Protein AF-A0A9E6Z5A4-F1 (afdb_monomer_lite)

Secondary structure (DSSP, 8-state):
-HHHHHHHHHHHHHHHHHHSPPPTTHHHH---PPPEEEE-TTS-EEEEESS-------TTTS-HHHHHHHHHHH-TTTTTSSS--HHHHHHHHHHHHHHTS-------HHHHHHHHH-

Radius of gyration: 21.37 Å; chains: 1; bounding box: 70×30×45 Å

Foldseek 3Di:
DVVVVVVVVVVVVVVVCVVPDDDCVCVVPVPPWDKDFDADPVRDTPDIHDPDDDDDDDPVPDDPVVVCVCCVPANVCQVVDPQADPPLVVVQVVVCVVVVHRDGDRGHPSRVVVVVVD

Sequence (118 aa):
MTACVWGILLFLYLGWHALHLPDIKNLETSVRRPSVVFLTQDRREIGVYGDVYGETITLKQVPKSLKEALMATEDRDFYDHWGIDLKALFRAMVRNVMAGRYVQGGSTLTQQLAKTFS

Structure (mmCIF, N/CA/C/O backbone):
data_AF-A0A9E6Z5A4-F1
#
_entry.id   AF-A0A9E6Z5A4-F1
#
loop_
_atom_site.group_PDB
_atom_site.id
_atom_site.type_symbol
_atom_site.label_atom_id
_atom_site.label_alt_id
_atom_site.label_comp_id
_atom_site.label_asym_id
_atom_site.label_entity_id
_atom_site.label_seq_id
_atom_site.pdbx_PDB_ins_code
_atom_site.Cartn_x
_atom_site.Cartn_y
_atom_site.Cartn_z
_atom_site.occupancy
_atom_site.B_iso_or_equiv
_atom_site.auth_seq_id
_atom_site.auth_comp_id
_atom_site.auth_asym_id
_atom_site.auth_atom_id
_atom_site.pdbx_PDB_model_num
ATOM 1 N N . MET A 1 1 ? 31.100 11.046 -19.335 1.00 68.31 1 MET A N 1
ATOM 2 C CA . MET A 1 1 ? 30.847 12.348 -18.672 1.00 68.31 1 MET A CA 1
ATOM 3 C C . MET A 1 1 ? 29.354 12.629 -18.511 1.00 68.31 1 MET A C 1
ATOM 5 O O . MET A 1 1 ? 28.923 12.878 -17.398 1.00 68.31 1 MET A O 1
ATOM 9 N N . THR A 1 2 ? 28.541 12.504 -19.565 1.00 84.25 2 THR A N 1
ATOM 10 C CA . THR A 1 2 ? 27.085 12.764 -19.529 1.00 84.25 2 THR A CA 1
ATOM 11 C C . THR A 1 2 ? 26.288 11.829 -18.608 1.00 84.25 2 THR A C 1
ATOM 13 O O . THR A 1 2 ? 25.441 12.303 -17.862 1.00 84.25 2 THR A O 1
ATOM 16 N N . ALA A 1 3 ? 26.583 10.524 -18.583 1.00 87.00 3 ALA A N 1
ATOM 17 C CA . ALA A 1 3 ? 25.899 9.570 -17.696 1.00 87.00 3 ALA A CA 1
ATOM 18 C C . ALA A 1 3 ? 26.102 9.879 -16.199 1.00 87.00 3 ALA A C 1
ATOM 20 O O . ALA A 1 3 ? 25.175 9.747 -15.407 1.00 87.00 3 ALA A O 1
ATOM 21 N N . CYS A 1 4 ? 27.295 10.348 -15.817 1.00 90.81 4 CYS A N 1
ATOM 22 C CA . CYS A 1 4 ? 27.583 10.755 -14.441 1.00 90.81 4 CYS A CA 1
ATOM 23 C C . CYS A 1 4 ? 26.786 12.005 -14.051 1.00 90.81 4 CYS A C 1
ATOM 25 O O . CYS A 1 4 ? 26.260 12.065 -12.946 1.00 90.81 4 CYS A O 1
ATOM 27 N N . VAL A 1 5 ? 26.646 12.969 -14.971 1.00 93.75 5 VAL A N 1
ATOM 28 C CA . VAL A 1 5 ? 25.824 14.170 -14.753 1.00 93.75 5 VAL A CA 1
ATOM 29 C C . VAL A 1 5 ? 24.359 13.783 -14.536 1.00 93.75 5 VAL A C 1
ATOM 31 O O . VAL A 1 5 ? 23.763 14.211 -13.554 1.00 93.75 5 VAL A O 1
ATOM 34 N N . TRP A 1 6 ? 23.794 12.913 -15.380 1.00 94.38 6 TRP A N 1
ATOM 35 C CA . TRP A 1 6 ? 22.418 12.428 -15.209 1.00 94.38 6 TRP A CA 1
ATOM 36 C C . TRP A 1 6 ? 22.214 11.632 -13.917 1.00 94.38 6 TRP A C 1
ATOM 38 O O . TRP A 1 6 ? 21.193 11.804 -13.258 1.00 94.38 6 TRP A O 1
ATOM 48 N N . GLY A 1 7 ? 23.188 10.808 -13.522 1.00 94.06 7 GLY A N 1
ATOM 49 C CA . GLY A 1 7 ? 23.141 10.080 -12.253 1.00 94.06 7 GLY A CA 1
ATOM 50 C C . GLY A 1 7 ? 23.119 11.013 -11.041 1.00 94.06 7 GLY A C 1
ATOM 51 O O . GLY A 1 7 ? 22.313 10.815 -10.134 1.00 94.06 7 GLY A O 1
ATOM 52 N N . ILE A 1 8 ? 23.946 12.064 -11.050 1.00 94.69 8 ILE A N 1
ATOM 53 C CA . ILE A 1 8 ? 23.966 13.081 -9.988 1.00 94.69 8 ILE A CA 1
ATOM 54 C C . ILE A 1 8 ? 22.637 13.841 -9.948 1.00 94.69 8 ILE A C 1
ATOM 56 O O . ILE A 1 8 ? 22.065 14.005 -8.874 1.00 94.69 8 ILE A O 1
ATOM 60 N N . LEU A 1 9 ? 22.113 14.263 -11.102 1.00 95.00 9 LEU A N 1
ATOM 61 C CA . LEU A 1 9 ? 20.826 14.960 -11.173 1.00 95.00 9 LEU A CA 1
ATOM 62 C C . LEU A 1 9 ? 19.676 14.091 -10.652 1.00 95.00 9 LEU A C 1
ATOM 64 O O . LEU A 1 9 ? 18.860 14.573 -9.870 1.00 95.00 9 LEU A O 1
ATOM 68 N N . LEU A 1 10 ? 19.635 12.810 -11.028 1.00 94.06 10 LEU A N 1
ATOM 69 C CA . LEU A 1 10 ? 18.632 11.870 -10.530 1.00 94.06 10 LEU A CA 1
ATOM 70 C C . LEU A 1 10 ? 18.756 11.671 -9.017 1.00 94.06 10 LEU A C 1
ATOM 72 O O . LEU A 1 10 ? 17.749 11.693 -8.318 1.00 94.06 10 LEU A O 1
ATOM 76 N N . PHE A 1 11 ? 19.975 11.512 -8.500 1.00 94.12 11 PHE A N 1
ATOM 77 C CA . PHE A 1 11 ? 20.208 11.356 -7.067 1.00 94.12 11 PHE A CA 1
ATOM 78 C C . PHE A 1 11 ? 19.765 12.592 -6.276 1.00 94.12 11 PHE A C 1
ATOM 80 O O . PHE A 1 11 ? 19.084 12.454 -5.264 1.00 94.12 11 PHE A O 1
ATOM 87 N N . LEU A 1 12 ? 20.091 13.797 -6.755 1.00 93.69 12 LEU A N 1
ATOM 88 C CA . LEU A 1 12 ? 19.660 15.049 -6.130 1.00 93.69 12 LEU A CA 1
ATOM 89 C C . LEU A 1 12 ? 18.140 15.218 -6.183 1.00 93.69 12 LEU A C 1
ATOM 91 O O . LEU A 1 12 ? 17.540 15.616 -5.190 1.00 93.69 12 LEU A O 1
ATOM 95 N N . TYR A 1 13 ? 17.515 14.876 -7.310 1.00 92.38 13 TYR A N 1
ATOM 96 C CA . TYR A 1 13 ? 16.062 14.909 -7.464 1.00 92.38 13 TYR A CA 1
ATOM 97 C C . TYR A 1 13 ? 15.368 13.937 -6.500 1.00 92.38 13 TYR A C 1
ATOM 99 O O . TYR A 1 13 ? 14.460 14.325 -5.765 1.00 92.38 13 TYR A O 1
ATOM 107 N N . LEU A 1 14 ? 15.834 12.687 -6.441 1.00 91.75 14 LEU A N 1
ATOM 108 C CA . LEU A 1 14 ? 15.313 11.686 -5.509 1.00 91.75 14 LEU A CA 1
ATOM 109 C C . LEU A 1 14 ? 15.554 12.093 -4.052 1.00 91.75 14 LEU A C 1
ATOM 111 O O . LEU A 1 14 ? 14.654 11.951 -3.232 1.00 91.75 14 LEU A O 1
ATOM 115 N N . GLY A 1 15 ? 16.731 12.639 -3.737 1.00 90.62 15 GLY A N 1
ATOM 116 C CA . GLY A 1 15 ? 17.068 13.145 -2.408 1.00 90.62 15 GLY A CA 1
ATOM 117 C C . GLY A 1 15 ? 16.184 14.318 -1.986 1.00 90.62 15 GLY A C 1
ATOM 118 O O . GLY A 1 15 ? 15.696 14.342 -0.861 1.00 90.62 15 GLY A O 1
ATOM 119 N N . TRP A 1 16 ? 15.902 15.251 -2.898 1.00 91.19 16 TRP A N 1
ATOM 120 C CA . TRP A 1 16 ? 14.975 16.356 -2.654 1.00 91.19 16 TRP A CA 1
ATOM 121 C C . TRP A 1 16 ? 13.579 15.850 -2.280 1.00 91.19 16 TRP A C 1
ATOM 123 O O . TRP A 1 16 ? 13.023 16.277 -1.267 1.00 91.19 16 TRP A O 1
ATOM 133 N N . HIS A 1 17 ? 13.044 14.897 -3.048 1.00 86.56 17 HIS A N 1
ATOM 134 C CA . HIS A 1 17 ? 11.757 14.272 -2.746 1.00 86.56 17 HIS A CA 1
ATOM 135 C C . HIS A 1 17 ? 11.786 13.459 -1.449 1.00 86.56 17 HIS A C 1
ATOM 137 O O . HIS A 1 17 ? 10.822 13.511 -0.693 1.00 86.56 17 HIS A O 1
ATOM 143 N N . ALA A 1 18 ? 12.891 12.763 -1.166 1.00 84.69 18 ALA A N 1
ATOM 144 C CA . ALA A 1 18 ? 13.075 11.980 0.054 1.00 84.69 18 ALA A CA 1
ATOM 145 C C . ALA A 1 18 ? 13.126 12.841 1.330 1.00 84.69 18 ALA A C 1
ATOM 147 O O . ALA A 1 18 ? 12.788 12.366 2.411 1.00 84.69 18 ALA A O 1
ATOM 148 N N . LEU A 1 19 ? 13.538 14.105 1.219 1.00 85.69 19 LEU A N 1
ATOM 149 C CA . LEU A 1 19 ? 13.573 15.044 2.343 1.00 85.69 19 LEU A CA 1
ATOM 150 C C . LEU A 1 19 ? 12.247 15.793 2.550 1.00 85.69 19 LEU A C 1
ATOM 152 O O . LEU A 1 19 ? 12.003 16.285 3.646 1.00 85.69 19 LEU A O 1
ATOM 156 N N . HIS A 1 20 ? 11.389 15.859 1.528 1.00 83.81 20 HIS A N 1
ATOM 157 C CA . HIS A 1 20 ? 10.109 16.579 1.558 1.00 83.81 20 HIS A CA 1
ATOM 158 C C . HIS A 1 20 ? 8.897 15.632 1.574 1.00 83.81 20 HIS A C 1
ATOM 160 O O . HIS A 1 20 ? 7.852 15.965 1.012 1.00 83.81 20 HIS A O 1
ATOM 166 N N . LEU A 1 21 ? 9.013 14.445 2.188 1.00 80.31 21 LEU A N 1
ATOM 167 C CA . LEU A 1 21 ? 7.847 13.571 2.337 1.00 80.31 21 LEU A CA 1
ATOM 168 C C . LEU A 1 21 ? 6.789 14.234 3.237 1.00 80.3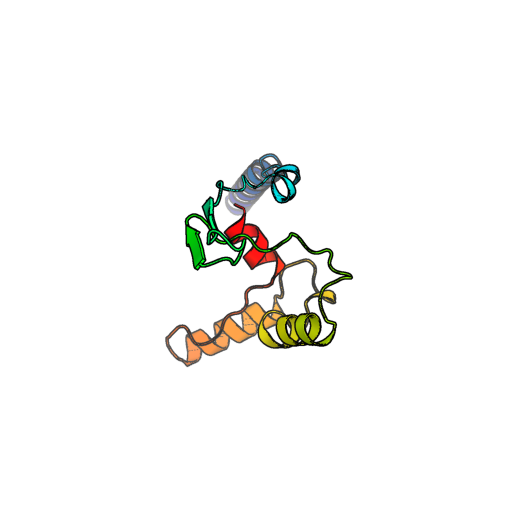1 21 LEU A C 1
ATOM 170 O O . LEU A 1 21 ? 7.142 14.811 4.269 1.00 80.31 21 LEU A O 1
ATOM 174 N N . PRO A 1 22 ? 5.497 14.129 2.878 1.00 75.81 22 PRO A N 1
ATOM 175 C CA . PRO A 1 22 ? 4.414 14.597 3.731 1.00 75.81 22 PRO A CA 1
ATOM 176 C C . PRO A 1 22 ? 4.426 13.865 5.081 1.00 75.81 22 PRO A C 1
ATOM 178 O O . PRO A 1 22 ? 4.712 12.669 5.155 1.00 75.81 22 PRO A O 1
ATOM 181 N N . ASP A 1 23 ? 4.121 14.594 6.159 1.00 77.12 23 ASP A N 1
ATOM 182 C CA . ASP A 1 23 ? 4.095 14.027 7.509 1.00 77.12 23 ASP A CA 1
ATOM 183 C C . ASP A 1 23 ? 2.945 13.014 7.643 1.00 77.12 23 ASP A C 1
ATOM 185 O O . ASP A 1 23 ? 1.773 13.325 7.409 1.00 77.12 23 ASP A O 1
ATOM 189 N N . ILE A 1 24 ? 3.286 11.796 8.063 1.00 73.06 24 ILE A N 1
A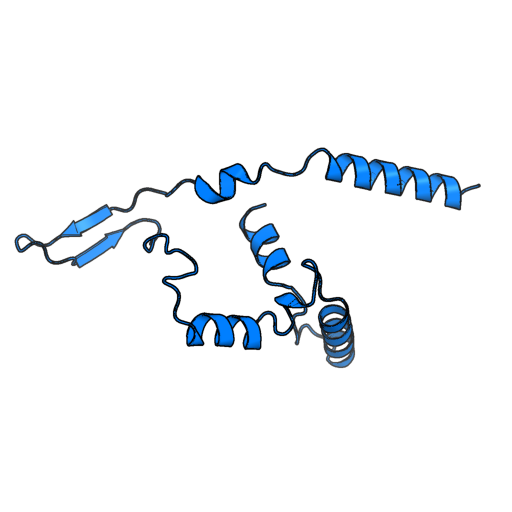TOM 190 C CA . ILE A 1 24 ? 2.349 10.687 8.267 1.00 73.06 24 ILE A CA 1
ATOM 191 C C . ILE A 1 24 ? 1.449 10.879 9.492 1.00 73.06 24 ILE A C 1
ATOM 193 O O . ILE A 1 24 ? 0.449 10.176 9.629 1.00 73.06 24 ILE A O 1
ATOM 197 N N . LYS A 1 25 ? 1.750 11.835 10.379 1.00 68.06 25 LYS A N 1
ATOM 198 C CA . LYS A 1 25 ? 0.884 12.154 11.530 1.00 68.06 25 LYS A CA 1
ATOM 199 C C . LYS A 1 25 ? -0.512 12.608 11.100 1.00 68.06 25 LYS A C 1
ATOM 201 O O . LYS A 1 25 ? -1.473 12.424 11.842 1.00 68.06 25 LYS A O 1
ATOM 206 N N . ASN A 1 26 ? -0.636 13.131 9.878 1.00 62.19 26 ASN A N 1
ATOM 207 C CA . ASN A 1 26 ? -1.918 13.547 9.320 1.00 62.19 26 ASN A CA 1
ATOM 208 C C . ASN A 1 26 ? -2.808 12.385 8.845 1.00 62.19 26 ASN A C 1
ATOM 210 O O . ASN A 1 26 ? -3.975 12.602 8.525 1.00 62.19 26 ASN A O 1
ATOM 214 N N . LEU A 1 27 ? -2.299 11.146 8.841 1.00 66.44 27 LEU A N 1
ATOM 215 C CA . LEU A 1 27 ? -3.104 9.955 8.544 1.00 66.44 27 LEU A CA 1
ATOM 216 C C . LEU A 1 27 ? -4.164 9.696 9.627 1.00 66.44 27 LEU A C 1
ATOM 218 O O . LEU A 1 27 ? -5.226 9.157 9.327 1.00 66.44 27 LEU A O 1
ATOM 222 N N . GLU A 1 28 ? -3.905 10.116 10.869 1.00 58.94 28 GLU A N 1
ATOM 223 C CA . GLU A 1 28 ? -4.866 10.025 11.977 1.00 58.94 28 GLU A CA 1
ATOM 224 C C . GLU A 1 28 ? -5.786 11.253 12.062 1.00 58.94 28 GLU A C 1
ATO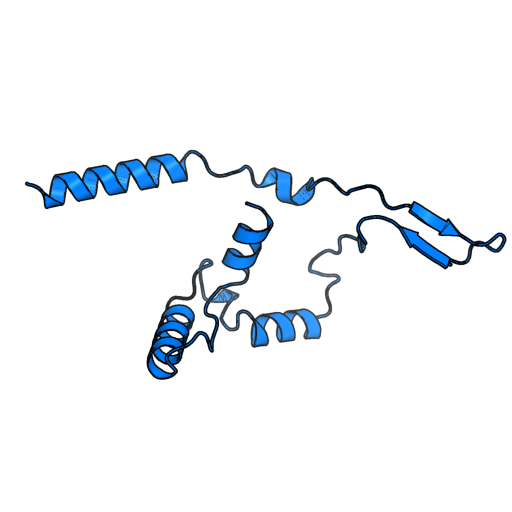M 226 O O . GLU A 1 28 ? -6.921 11.145 12.527 1.00 58.94 28 GLU A O 1
ATOM 231 N N . THR A 1 29 ? -5.315 12.419 11.601 1.00 54.50 29 THR A N 1
ATOM 232 C CA . THR A 1 29 ? -6.025 13.704 11.717 1.00 54.50 29 THR A CA 1
ATOM 233 C C . THR A 1 29 ? -6.716 14.162 10.436 1.00 54.50 29 THR A C 1
ATOM 235 O O . THR A 1 29 ? -7.268 15.264 10.449 1.00 54.50 29 THR A O 1
ATOM 238 N N . SER A 1 30 ? -6.725 13.352 9.361 1.00 52.22 30 SER A N 1
ATOM 239 C CA . SER A 1 30 ? -7.470 13.650 8.128 1.00 52.22 30 SER A CA 1
ATOM 240 C C . SER A 1 30 ? -8.867 14.145 8.494 1.00 52.22 30 SER A C 1
ATOM 242 O O . SER A 1 30 ? -9.675 13.439 9.103 1.00 52.22 30 SER A O 1
ATOM 244 N N . VAL A 1 31 ? -9.055 15.439 8.244 1.00 52.69 31 VAL A N 1
ATOM 245 C CA . VAL A 1 31 ? -10.049 16.301 8.870 1.00 52.69 31 VAL A CA 1
ATOM 246 C C . VAL A 1 31 ? -11.432 15.738 8.583 1.00 52.69 31 VAL A C 1
ATOM 248 O O . VAL A 1 31 ? -11.952 15.884 7.478 1.00 52.69 31 VAL A O 1
ATOM 251 N N . ARG A 1 32 ? -12.024 15.081 9.590 1.00 55.31 32 ARG A N 1
ATOM 252 C CA . ARG A 1 32 ? -13.411 14.608 9.554 1.00 55.31 32 ARG A CA 1
ATOM 253 C C . ARG A 1 32 ? -14.296 15.804 9.227 1.00 55.31 32 ARG A C 1
ATOM 255 O O . ARG A 1 32 ? -14.466 16.696 10.061 1.00 55.31 32 ARG A O 1
ATOM 262 N N . ARG A 1 33 ? -14.846 15.846 8.015 1.00 56.25 33 ARG A N 1
ATOM 263 C CA . ARG A 1 33 ? -15.860 16.846 7.686 1.00 56.25 33 ARG A CA 1
ATOM 264 C C . ARG A 1 33 ? -17.099 16.525 8.527 1.00 56.25 33 ARG A C 1
ATOM 266 O O . ARG A 1 33 ? -17.502 15.363 8.568 1.00 56.25 33 ARG A O 1
ATOM 273 N N . PRO A 1 34 ? -17.662 17.502 9.256 1.00 55.66 34 PRO A N 1
ATOM 274 C CA . PRO A 1 34 ? -18.773 17.242 10.159 1.00 55.66 34 PRO A CA 1
ATOM 275 C C . PRO A 1 34 ? -19.973 16.692 9.381 1.00 55.66 34 PRO A C 1
ATOM 277 O O . PRO A 1 34 ? -20.349 17.239 8.344 1.00 55.66 34 PRO A O 1
ATOM 280 N N . SER A 1 35 ? -20.566 15.614 9.891 1.00 67.62 35 SER A N 1
ATOM 281 C CA . SER A 1 35 ? -21.815 15.053 9.387 1.00 67.62 35 SER A CA 1
ATOM 282 C C . SER A 1 35 ? -22.974 15.450 10.302 1.00 67.62 35 SER A C 1
ATOM 284 O O . SER A 1 35 ? -22.833 15.561 11.521 1.00 67.62 35 SER A O 1
ATOM 286 N N . VAL A 1 36 ? -24.132 15.705 9.702 1.00 78.56 36 VAL A N 1
ATOM 287 C CA . VAL A 1 36 ? -25.383 16.001 10.397 1.00 78.56 36 VAL A CA 1
ATOM 288 C C . VAL A 1 36 ? -26.242 14.746 10.353 1.00 78.56 36 VAL A C 1
ATOM 290 O O . VAL A 1 36 ? -26.631 14.298 9.277 1.00 78.56 36 VAL A O 1
ATOM 293 N N . VAL A 1 37 ? -26.533 14.171 11.518 1.00 78.19 37 VAL A N 1
ATOM 294 C CA . VAL A 1 37 ? -27.448 13.030 11.644 1.00 78.19 37 VAL A CA 1
ATOM 295 C C . VAL A 1 37 ? -28.856 13.563 11.891 1.00 78.19 37 VAL A C 1
ATOM 297 O O . VAL A 1 37 ? -29.104 14.238 12.892 1.00 78.19 37 VAL A O 1
ATOM 300 N N . PHE A 1 38 ? -29.785 13.267 10.985 1.00 83.06 38 PHE A N 1
ATOM 301 C CA . PHE A 1 38 ? -31.196 13.590 11.157 1.00 83.06 38 PHE A CA 1
ATOM 302 C C . PHE A 1 38 ? -31.887 12.486 11.952 1.00 83.06 38 PHE A C 1
ATOM 304 O O . PHE A 1 38 ? -31.913 11.326 11.537 1.00 83.06 38 PHE A O 1
ATOM 311 N N . LEU A 1 39 ? -32.471 12.864 13.087 1.00 87.00 39 LEU A N 1
ATOM 312 C CA . LEU A 1 39 ? -33.194 11.969 13.984 1.00 87.00 39 LEU A CA 1
ATOM 313 C C . LEU A 1 39 ? -34.694 12.282 13.962 1.00 87.00 39 LEU A C 1
ATOM 315 O O . LEU A 1 39 ? -35.089 13.448 13.917 1.00 87.00 39 LEU A O 1
ATOM 319 N N . THR A 1 40 ? -35.533 11.248 14.041 1.00 85.25 40 THR A N 1
ATOM 320 C CA . THR A 1 40 ? -36.957 11.394 14.372 1.00 85.25 40 THR A CA 1
ATOM 321 C C . THR A 1 40 ? -37.119 11.819 15.836 1.00 85.25 40 THR A C 1
ATOM 323 O O . THR A 1 40 ? -36.200 11.676 16.647 1.00 85.25 40 THR A O 1
ATOM 326 N N . GLN A 1 41 ? -38.320 12.271 16.210 1.00 89.25 41 GLN A N 1
ATOM 327 C CA . GLN A 1 41 ? -38.686 12.537 17.609 1.00 89.25 41 GLN A CA 1
ATOM 328 C C . GLN A 1 41 ? -38.453 11.316 18.525 1.00 89.25 41 GLN A C 1
ATOM 330 O O . GLN A 1 41 ? -38.103 11.473 19.693 1.00 89.25 41 GLN A O 1
ATOM 335 N N . ASP A 1 42 ? -38.543 10.106 17.967 1.00 90.44 42 ASP A N 1
ATOM 336 C CA . ASP A 1 42 ? -38.325 8.828 18.659 1.00 90.44 42 ASP A CA 1
ATOM 337 C C . ASP A 1 42 ? -36.848 8.386 18.664 1.00 90.44 42 ASP A C 1
ATOM 339 O O . ASP A 1 42 ? -36.539 7.240 18.992 1.00 90.44 42 ASP A O 1
ATOM 343 N N . ARG A 1 43 ? -35.924 9.274 18.272 1.00 80.81 43 ARG A N 1
ATOM 344 C CA . ARG A 1 43 ? -34.476 9.025 18.139 1.00 80.81 43 ARG A CA 1
ATOM 345 C C . ARG A 1 43 ? -34.097 7.962 17.099 1.00 80.81 43 ARG A C 1
ATOM 347 O O . ARG A 1 43 ? -33.027 7.368 17.209 1.00 80.81 43 ARG A O 1
ATOM 354 N N . ARG A 1 44 ? -34.928 7.724 16.078 1.00 83.94 44 ARG A N 1
ATOM 355 C CA . ARG A 1 44 ? -34.539 6.889 14.925 1.00 83.94 44 ARG A CA 1
ATOM 356 C C . ARG A 1 44 ? -33.804 7.725 13.886 1.00 83.94 44 ARG A C 1
ATOM 358 O O . ARG A 1 44 ? -34.238 8.825 13.568 1.00 83.94 44 ARG A O 1
ATOM 365 N N . GLU A 1 45 ? -32.721 7.196 13.336 1.00 83.00 45 GLU A N 1
ATOM 366 C CA . GLU A 1 45 ? -31.963 7.851 12.267 1.00 83.00 45 GLU A CA 1
ATOM 367 C C . GLU A 1 45 ? -32.743 7.798 10.944 1.00 83.00 45 GLU A C 1
ATOM 369 O O . GLU A 1 45 ? -33.123 6.724 10.481 1.00 83.00 45 GLU A O 1
ATOM 374 N N . ILE A 1 46 ? -33.015 8.967 10.355 1.00 80.94 46 ILE A N 1
ATOM 375 C CA . ILE A 1 46 ? -33.702 9.121 9.057 1.00 80.94 46 ILE A CA 1
ATOM 376 C C . ILE A 1 46 ? -32.673 9.239 7.925 1.00 80.94 46 ILE A C 1
ATOM 378 O O . ILE A 1 46 ? -32.934 8.845 6.790 1.00 80.94 46 ILE A O 1
ATOM 382 N N . GLY A 1 47 ? -31.492 9.775 8.233 1.00 74.06 47 GLY A N 1
ATOM 383 C CA . GLY A 1 47 ? -30.401 9.915 7.281 1.00 74.06 47 GLY A CA 1
ATOM 384 C C . GLY A 1 47 ? -29.253 10.746 7.837 1.00 74.06 47 GLY A C 1
ATOM 385 O O . GLY A 1 47 ? -29.397 11.453 8.834 1.00 74.06 47 GLY A O 1
ATOM 386 N N . VAL A 1 48 ? -28.110 10.666 7.167 1.00 73.44 48 VAL A N 1
ATOM 387 C CA . VAL A 1 48 ? -26.907 11.436 7.484 1.00 73.44 48 VAL A CA 1
ATOM 388 C C . VAL A 1 48 ? -26.590 12.323 6.287 1.00 73.44 48 VAL A C 1
ATOM 390 O O . VAL A 1 48 ? -26.579 11.844 5.154 1.00 73.44 48 VAL A O 1
ATOM 393 N N . TYR A 1 49 ? -26.354 13.611 6.524 1.00 73.00 49 TYR A N 1
ATOM 394 C CA . TYR A 1 49 ? -25.960 14.572 5.495 1.00 73.00 49 TYR A CA 1
ATOM 395 C C . TYR A 1 49 ? -24.583 15.150 5.803 1.00 73.00 49 TYR A C 1
ATOM 397 O O . TYR A 1 49 ? -24.327 15.614 6.912 1.00 73.00 49 TYR A O 1
ATOM 405 N N . GLY A 1 50 ? -23.692 15.105 4.818 1.00 68.31 50 GLY A N 1
ATOM 406 C CA . GLY A 1 50 ?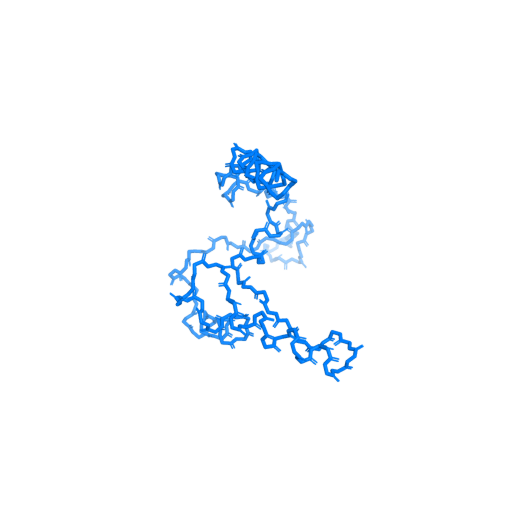 -22.257 15.345 4.978 1.00 68.31 50 GLY A CA 1
ATOM 407 C C . GLY A 1 50 ? -21.452 14.144 4.480 1.00 68.31 50 GLY A C 1
ATOM 408 O O . GLY A 1 50 ? -22.029 13.199 3.941 1.00 68.31 50 GLY A O 1
ATOM 409 N N . ASP A 1 51 ? -20.127 14.175 4.650 1.00 60.66 51 ASP A N 1
ATOM 410 C CA . ASP A 1 51 ? -19.304 13.002 4.340 1.00 60.66 51 ASP A CA 1
ATOM 411 C C . ASP A 1 51 ? -19.704 11.856 5.276 1.00 60.66 51 ASP A C 1
ATOM 413 O O . ASP A 1 51 ? -19.677 11.982 6.503 1.00 60.66 51 ASP A O 1
ATOM 417 N N . VAL A 1 52 ? -20.114 10.734 4.688 1.00 54.28 52 VAL A N 1
ATOM 418 C CA . VAL A 1 52 ? -20.390 9.506 5.431 1.00 54.28 52 VAL A CA 1
ATOM 419 C C . VAL A 1 52 ? -19.082 9.051 6.070 1.00 54.28 52 VAL A C 1
ATOM 421 O O . VAL A 1 52 ? -18.139 8.699 5.366 1.00 54.28 52 VAL A O 1
ATOM 424 N N . TYR A 1 53 ? -19.026 9.030 7.400 1.00 58.41 53 TYR A N 1
ATOM 425 C CA . TYR A 1 53 ? -17.882 8.501 8.139 1.00 58.41 53 TYR A CA 1
ATOM 426 C C . TYR A 1 53 ? -18.332 7.346 9.031 1.00 58.41 53 TYR A C 1
ATOM 428 O O . TYR A 1 53 ? -19.033 7.543 10.021 1.00 58.41 53 TYR A O 1
ATOM 436 N N . GLY A 1 54 ? -17.917 6.130 8.669 1.00 60.94 54 GLY A N 1
ATOM 437 C CA . GLY A 1 54 ? -17.941 4.987 9.577 1.00 60.94 54 GLY A CA 1
ATOM 438 C C . GLY A 1 54 ? -16.947 5.181 10.724 1.00 60.94 54 GLY A C 1
ATOM 439 O O . GLY A 1 54 ? -15.989 5.951 10.617 1.00 60.94 54 GLY A O 1
ATOM 440 N N . GLU A 1 55 ? -17.176 4.483 11.833 1.00 66.81 55 GLU A N 1
ATOM 441 C CA . GLU A 1 55 ? -16.260 4.496 12.971 1.00 66.81 55 GLU A CA 1
ATOM 442 C C . GLU A 1 55 ? -14.867 4.006 12.542 1.00 66.81 55 GLU A C 1
ATOM 444 O O . GLU A 1 55 ? -14.730 3.020 11.813 1.00 66.81 55 GLU A O 1
ATOM 449 N N . THR A 1 56 ? -13.814 4.703 12.981 1.00 71.19 56 THR A N 1
ATOM 450 C CA . THR A 1 56 ? -12.439 4.249 12.764 1.00 71.19 56 THR A CA 1
ATOM 451 C C . THR A 1 56 ? -12.222 2.983 13.580 1.00 71.19 56 THR A C 1
ATOM 453 O O . THR A 1 56 ? -12.046 3.038 14.795 1.00 71.19 56 THR A O 1
ATOM 456 N N . ILE A 1 57 ? -12.235 1.839 12.906 1.00 83.75 57 ILE A N 1
ATOM 457 C CA . ILE A 1 57 ? -11.971 0.552 13.534 1.00 83.75 57 ILE A CA 1
ATOM 458 C C . ILE A 1 57 ? -10.489 0.196 13.448 1.00 83.75 57 ILE A C 1
ATOM 460 O O . ILE A 1 57 ? -9.798 0.449 12.461 1.00 83.75 57 ILE A O 1
ATOM 464 N N . THR 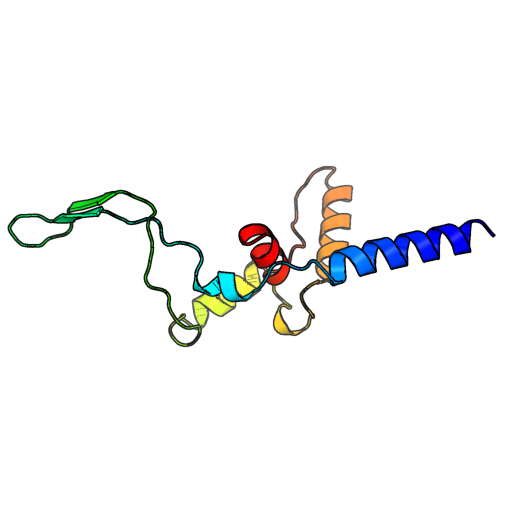A 1 58 ? -9.997 -0.446 14.495 1.00 87.44 58 THR A N 1
ATOM 465 C CA . THR A 1 58 ? -8.671 -1.055 14.519 1.00 87.44 58 THR A CA 1
ATOM 466 C C . THR A 1 58 ? -8.634 -2.296 13.627 1.00 87.44 58 THR A C 1
ATOM 468 O O . THR A 1 58 ? -9.630 -3.001 13.457 1.00 87.44 58 THR A O 1
ATOM 471 N N . LEU A 1 59 ? -7.448 -2.662 13.135 1.00 88.62 59 LEU A N 1
ATOM 472 C CA . LEU A 1 59 ? -7.263 -3.861 12.304 1.00 88.62 59 LEU A CA 1
ATOM 473 C C . LEU A 1 59 ? -7.724 -5.171 12.990 1.00 88.62 59 LEU A C 1
ATOM 475 O O . LEU A 1 59 ? -8.017 -6.167 12.319 1.00 88.62 59 LEU A O 1
ATOM 479 N N . LYS A 1 60 ? -7.797 -5.179 14.330 1.00 92.31 60 LYS A N 1
ATOM 480 C CA . LYS A 1 60 ? -8.304 -6.299 15.141 1.00 92.31 60 LYS A CA 1
ATOM 481 C C . LYS A 1 60 ? -9.823 -6.461 15.050 1.00 92.31 60 LYS A C 1
ATOM 483 O O . LYS A 1 60 ? -10.302 -7.583 15.152 1.00 92.31 60 LYS A O 1
ATOM 488 N N . GLN A 1 61 ? -10.556 -5.368 14.848 1.00 92.81 61 GLN A N 1
ATOM 489 C CA . GLN A 1 61 ? -12.014 -5.370 14.691 1.00 92.81 61 GLN A CA 1
ATOM 490 C C . GLN A 1 61 ? -12.442 -5.765 13.270 1.00 92.81 61 GLN A C 1
ATOM 492 O O . GLN A 1 61 ? -13.585 -6.159 13.061 1.00 92.81 61 GLN A O 1
ATOM 497 N N . VAL A 1 62 ? -11.530 -5.700 12.293 1.00 92.12 62 VAL A N 1
ATOM 498 C CA . VAL A 1 62 ? -11.815 -6.098 10.909 1.00 92.12 62 VAL A CA 1
ATOM 499 C C . VAL A 1 62 ? -11.954 -7.626 10.816 1.00 92.12 62 VAL A C 1
ATOM 501 O O . VAL A 1 62 ? -11.001 -8.339 11.172 1.00 92.12 62 VAL A O 1
ATOM 504 N N . PRO A 1 63 ? -13.081 -8.151 10.287 1.00 95.62 63 PRO A N 1
ATOM 505 C CA . PRO A 1 63 ? -13.266 -9.581 10.068 1.00 95.62 63 PRO A CA 1
ATOM 506 C C . PRO A 1 63 ? -12.115 -10.188 9.263 1.00 95.62 63 PRO A C 1
ATOM 508 O O . PRO A 1 63 ? -11.650 -9.612 8.277 1.00 95.62 63 PRO A O 1
ATOM 511 N N . LYS A 1 64 ? -11.653 -11.374 9.672 1.00 95.38 64 LYS A N 1
ATOM 512 C CA . LYS A 1 64 ? -10.540 -12.065 9.004 1.00 95.38 64 LYS A CA 1
ATOM 513 C C . LYS A 1 64 ? -10.832 -12.312 7.520 1.00 95.38 64 LYS A C 1
ATOM 515 O O . LYS A 1 64 ? -9.992 -11.993 6.688 1.00 95.38 64 LYS A O 1
ATOM 520 N N . SER A 1 65 ? -12.044 -12.767 7.204 1.00 96.81 65 SER A N 1
ATOM 521 C CA . SER A 1 65 ? -12.495 -13.006 5.830 1.00 96.81 65 SER A CA 1
ATOM 522 C C . SER A 1 65 ? -12.441 -11.751 4.959 1.00 96.81 65 SER A C 1
ATOM 524 O O . SER A 1 65 ? -12.056 -11.838 3.800 1.00 96.81 65 SER A O 1
ATOM 526 N N . LEU A 1 66 ? -12.772 -10.580 5.513 1.00 95.06 66 LEU A N 1
ATOM 527 C CA . LEU A 1 66 ? -12.696 -9.315 4.783 1.00 95.06 66 LEU A CA 1
ATOM 528 C 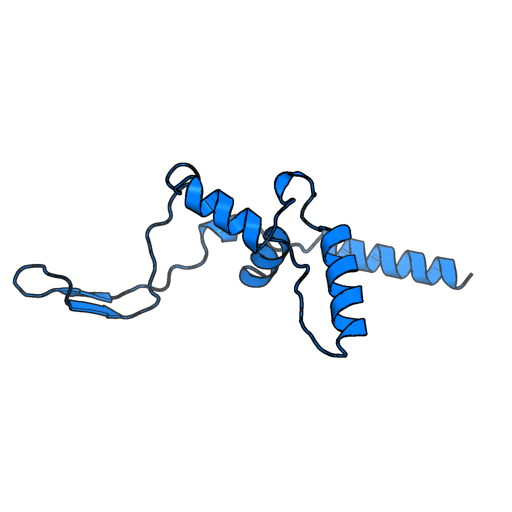C . LEU A 1 66 ? -11.244 -8.938 4.470 1.00 95.06 66 LEU A C 1
ATOM 530 O O . LEU A 1 66 ? -10.942 -8.581 3.335 1.00 95.06 66 LEU A O 1
ATOM 534 N N . LYS A 1 67 ? -10.339 -9.057 5.453 1.00 94.56 67 LYS A N 1
ATOM 535 C CA . LYS A 1 67 ? -8.904 -8.804 5.236 1.00 94.56 67 LYS A CA 1
ATOM 536 C C . LYS A 1 67 ? -8.337 -9.723 4.159 1.00 94.56 67 LYS A C 1
ATOM 538 O O . LYS A 1 67 ? -7.652 -9.259 3.256 1.00 94.56 67 LYS A O 1
ATOM 543 N N . GLU A 1 68 ? -8.642 -11.014 4.245 1.00 94.88 68 GLU A N 1
ATOM 544 C CA . GLU A 1 68 ? -8.168 -12.015 3.288 1.00 94.88 68 GLU A CA 1
ATOM 545 C C . GLU A 1 68 ? -8.749 -11.800 1.891 1.00 94.88 68 GLU A C 1
ATOM 547 O O . GLU A 1 68 ? -8.004 -11.866 0.918 1.00 94.88 68 GLU A O 1
ATOM 552 N N . ALA A 1 69 ? -10.042 -11.485 1.777 1.00 95.56 69 ALA A N 1
ATOM 553 C CA . ALA A 1 69 ? -10.673 -11.195 0.492 1.00 95.56 69 ALA A CA 1
ATOM 554 C C . ALA A 1 69 ? -10.081 -9.942 -0.168 1.00 95.56 69 ALA A C 1
ATOM 556 O O . ALA A 1 69 ? -9.821 -9.952 -1.373 1.00 95.56 69 ALA A O 1
ATOM 557 N N . LEU A 1 70 ? -9.832 -8.887 0.619 1.00 94.56 70 LEU A N 1
ATOM 558 C CA . LEU A 1 70 ? -9.219 -7.656 0.126 1.00 94.56 70 LEU A CA 1
ATOM 559 C C . LEU A 1 70 ? -7.801 -7.919 -0.388 1.00 94.56 70 LEU A C 1
ATOM 561 O O . LEU A 1 70 ? -7.506 -7.575 -1.527 1.00 94.56 70 LEU A O 1
ATOM 565 N N . MET A 1 71 ? -6.953 -8.590 0.399 1.00 94.50 71 MET A N 1
ATOM 566 C CA . MET A 1 71 ? -5.605 -8.968 -0.048 1.00 94.50 71 MET A CA 1
ATOM 567 C C . MET A 1 71 ? -5.671 -9.875 -1.283 1.00 94.50 71 MET A C 1
ATOM 569 O O . MET A 1 71 ? -5.025 -9.609 -2.284 1.00 94.50 71 MET A O 1
ATOM 573 N N . ALA A 1 72 ? -6.521 -10.901 -1.296 1.00 93.38 72 ALA A N 1
ATOM 574 C CA . ALA A 1 72 ? -6.613 -11.817 -2.435 1.00 93.38 72 ALA A CA 1
ATOM 575 C C . ALA A 1 72 ? -7.028 -11.137 -3.756 1.00 93.38 72 ALA A C 1
ATOM 577 O O . ALA A 1 72 ? -6.644 -11.623 -4.828 1.00 93.38 72 ALA A O 1
ATOM 578 N N . THR A 1 73 ? -7.806 -10.052 -3.669 1.00 91.69 73 THR A N 1
ATOM 579 C CA . THR A 1 73 ? -8.355 -9.321 -4.821 1.00 91.69 73 THR A CA 1
ATOM 580 C C . THR A 1 73 ? -7.450 -8.175 -5.267 1.00 91.69 73 THR A C 1
ATOM 582 O O . THR A 1 73 ? -7.174 -8.055 -6.459 1.00 91.69 73 THR A O 1
ATOM 585 N N . GLU A 1 74 ? -6.973 -7.360 -4.326 1.00 92.19 74 GLU A N 1
ATOM 586 C CA . GLU A 1 74 ? -6.230 -6.126 -4.609 1.00 92.19 74 GLU A CA 1
ATOM 587 C C . GLU A 1 74 ? -4.714 -6.320 -4.543 1.00 92.19 74 GLU A C 1
ATOM 589 O O . GLU A 1 74 ? -3.984 -5.747 -5.348 1.00 92.19 74 GLU A O 1
ATOM 594 N N . ASP A 1 75 ? -4.229 -7.119 -3.589 1.00 95.44 75 ASP A N 1
ATOM 595 C CA . ASP A 1 75 ? -2.803 -7.205 -3.274 1.00 95.44 75 ASP A CA 1
ATOM 596 C C . ASP A 1 75 ? -2.428 -8.539 -2.605 1.00 95.44 75 ASP A C 1
ATOM 598 O O . ASP A 1 75 ? -2.365 -8.677 -1.379 1.00 95.44 75 ASP A O 1
ATOM 602 N N . ARG A 1 76 ? -2.268 -9.576 -3.436 1.00 92.81 76 ARG A N 1
ATOM 603 C CA . ARG A 1 76 ? -2.173 -10.974 -2.982 1.00 92.81 76 ARG A CA 1
ATOM 604 C C . ARG A 1 76 ? -0.927 -11.250 -2.151 1.00 92.81 76 ARG A C 1
ATOM 606 O O . ARG A 1 76 ? -1.002 -12.001 -1.182 1.00 92.81 76 ARG A O 1
ATOM 613 N N . ASP A 1 77 ? 0.184 -10.645 -2.547 1.00 92.94 77 ASP A N 1
ATOM 614 C CA . ASP A 1 77 ? 1.505 -10.864 -1.963 1.00 92.94 77 ASP A CA 1
ATOM 615 C C . ASP A 1 77 ? 1.859 -9.698 -1.014 1.00 92.94 77 ASP A C 1
ATOM 617 O O . ASP A 1 77 ? 3.032 -9.397 -0.799 1.00 92.94 77 ASP A O 1
ATOM 621 N N . PHE A 1 78 ? 0.841 -9.035 -0.438 1.00 95.44 78 PHE A N 1
ATOM 622 C CA . PHE A 1 78 ? 0.975 -7.807 0.355 1.00 95.44 78 PHE A CA 1
ATOM 623 C C . PHE A 1 78 ? 2.066 -7.882 1.432 1.00 95.44 78 PHE A C 1
ATOM 625 O O . PHE A 1 78 ? 2.839 -6.942 1.614 1.00 95.44 78 PHE A O 1
ATOM 632 N N . TYR A 1 79 ? 2.139 -9.010 2.144 1.00 95.00 79 TYR A N 1
ATOM 633 C CA . TYR A 1 79 ? 3.117 -9.226 3.214 1.00 95.00 79 TYR A CA 1
ATOM 634 C C . TYR A 1 79 ? 4.515 -9.613 2.718 1.00 95.00 79 TYR A C 1
ATOM 636 O O . TYR A 1 79 ? 5.470 -9.522 3.488 1.00 95.00 79 TYR A O 1
ATOM 644 N N . ASP A 1 80 ? 4.652 -10.006 1.454 1.00 95.00 80 ASP A N 1
ATOM 645 C CA . ASP A 1 80 ? 5.916 -10.465 0.874 1.00 95.00 80 ASP A CA 1
ATOM 646 C C . ASP A 1 80 ? 6.691 -9.329 0.192 1.00 95.00 80 ASP A C 1
ATOM 648 O O . ASP A 1 80 ? 7.855 -9.495 -0.186 1.00 95.00 80 ASP A O 1
ATOM 652 N N . HIS A 1 81 ? 6.068 -8.158 0.034 1.00 94.75 81 HIS A N 1
ATOM 653 C CA . HIS A 1 81 ? 6.674 -6.997 -0.602 1.00 94.75 81 HIS A CA 1
ATOM 654 C C . HIS A 1 81 ? 6.733 -5.773 0.318 1.00 94.75 81 HIS A C 1
ATOM 656 O O . HIS A 1 81 ? 5.932 -5.579 1.227 1.00 94.75 81 HIS A O 1
ATOM 662 N N . TRP A 1 82 ? 7.644 -4.856 0.012 1.00 93.50 82 TRP A N 1
ATOM 663 C CA . TRP A 1 82 ? 7.900 -3.639 0.792 1.00 93.50 82 TRP A CA 1
ATOM 664 C C . TRP A 1 82 ? 7.064 -2.429 0.326 1.00 93.50 82 TRP A C 1
ATOM 666 O O . TRP A 1 82 ? 7.460 -1.281 0.498 1.00 93.50 82 TRP A O 1
ATOM 676 N N . GLY A 1 83 ? 5.903 -2.684 -0.286 1.00 91.75 83 GLY A N 1
ATOM 677 C CA . GLY A 1 83 ? 4.971 -1.668 -0.786 1.00 91.75 83 GLY A CA 1
ATOM 678 C C . GLY A 1 83 ? 4.954 -1.514 -2.307 1.00 91.75 83 GLY A C 1
ATOM 679 O O . GLY A 1 83 ? 4.115 -0.787 -2.834 1.00 91.75 83 GLY A O 1
ATOM 680 N N . ILE A 1 84 ? 5.827 -2.219 -3.032 1.00 94.06 84 ILE A N 1
ATOM 681 C CA . ILE A 1 84 ? 5.799 -2.319 -4.497 1.00 94.06 84 ILE A CA 1
ATOM 682 C C . ILE A 1 84 ? 5.932 -3.790 -4.897 1.00 94.06 84 ILE A C 1
ATOM 684 O O . ILE A 1 84 ? 6.967 -4.407 -4.649 1.00 94.06 84 ILE A O 1
ATOM 688 N N . ASP A 1 85 ? 4.921 -4.328 -5.581 1.00 95.12 85 ASP A N 1
ATOM 689 C CA . ASP A 1 85 ? 4.992 -5.648 -6.206 1.00 95.12 85 ASP A CA 1
ATOM 690 C C . ASP A 1 85 ? 5.480 -5.536 -7.659 1.00 95.12 85 ASP A C 1
ATOM 692 O O . ASP A 1 85 ? 4.718 -5.270 -8.595 1.00 95.12 85 ASP A O 1
ATOM 696 N N . LEU A 1 86 ? 6.777 -5.782 -7.865 1.00 94.12 86 LEU A N 1
ATOM 697 C CA . LEU A 1 86 ? 7.379 -5.799 -9.202 1.00 94.12 86 LEU A CA 1
ATOM 698 C C . LEU A 1 86 ? 6.821 -6.923 -10.086 1.00 94.12 86 LEU A C 1
ATOM 700 O O . LEU A 1 86 ? 6.720 -6.747 -11.304 1.00 94.12 86 LEU A O 1
ATOM 704 N N . LYS A 1 87 ? 6.440 -8.068 -9.504 1.00 93.56 87 LYS A N 1
ATOM 705 C CA . LYS A 1 87 ? 5.880 -9.195 -10.261 1.00 93.56 87 LYS A CA 1
ATOM 706 C C . LYS A 1 87 ? 4.480 -8.843 -10.751 1.00 93.56 87 LYS A C 1
ATOM 708 O O . LYS A 1 87 ? 4.195 -9.051 -11.932 1.00 93.56 87 LYS A O 1
ATOM 713 N N . ALA A 1 88 ? 3.614 -8.301 -9.892 1.00 92.75 88 ALA A N 1
ATOM 714 C CA . ALA A 1 88 ? 2.284 -7.854 -10.309 1.00 92.75 88 ALA A CA 1
ATOM 715 C C . ALA A 1 88 ? 2.352 -6.715 -11.323 1.00 92.75 88 ALA A C 1
ATOM 717 O O . ALA A 1 88 ? 1.653 -6.784 -12.336 1.00 92.75 88 ALA A O 1
ATOM 718 N N . LEU A 1 89 ? 3.233 -5.732 -11.112 1.00 94.12 89 LEU A N 1
ATOM 719 C CA . LEU A 1 89 ? 3.433 -4.633 -12.054 1.00 94.12 89 LEU A CA 1
ATOM 720 C C . LEU A 1 89 ? 3.849 -5.144 -13.438 1.00 94.12 89 LEU A C 1
ATOM 722 O O . LEU A 1 89 ? 3.246 -4.769 -14.444 1.00 94.12 89 LEU A O 1
ATOM 726 N N . PHE A 1 90 ? 4.840 -6.038 -13.495 1.00 95.81 90 PHE A N 1
ATOM 727 C CA . PHE A 1 90 ? 5.309 -6.601 -14.758 1.00 95.81 90 PHE A CA 1
ATOM 728 C C . PHE A 1 90 ? 4.228 -7.442 -15.451 1.00 95.81 90 PHE A C 1
ATOM 730 O O . PHE A 1 90 ? 3.981 -7.266 -16.645 1.00 95.81 90 PHE A O 1
ATOM 737 N N . ARG A 1 91 ? 3.516 -8.308 -14.712 1.00 94.81 91 ARG A N 1
ATOM 738 C CA . ARG A 1 91 ? 2.388 -9.081 -15.268 1.00 94.81 91 ARG A CA 1
ATOM 739 C C . ARG A 1 91 ? 1.303 -8.168 -15.838 1.00 94.81 91 ARG A C 1
ATOM 741 O O . ARG A 1 91 ? 0.846 -8.406 -16.955 1.00 94.81 91 ARG A O 1
ATOM 748 N N . ALA A 1 92 ? 0.900 -7.145 -15.085 1.00 94.75 92 ALA A N 1
ATOM 749 C CA . ALA A 1 92 ? -0.126 -6.195 -15.501 1.00 94.75 92 ALA A CA 1
ATOM 750 C C . ALA A 1 92 ? 0.302 -5.437 -16.763 1.00 94.75 92 ALA A C 1
ATOM 752 O O . ALA A 1 92 ? -0.474 -5.333 -17.712 1.00 94.75 92 ALA A O 1
ATOM 753 N N . MET A 1 93 ? 1.558 -4.986 -16.819 1.00 96.44 93 MET A N 1
ATOM 754 C CA . MET A 1 93 ? 2.131 -4.333 -17.996 1.00 96.44 93 MET A CA 1
ATOM 755 C C . MET A 1 93 ? 2.057 -5.234 -19.233 1.00 96.44 93 MET A C 1
ATOM 757 O O . MET A 1 93 ? 1.507 -4.818 -20.252 1.00 96.44 93 MET A O 1
ATOM 761 N N . VAL A 1 94 ? 2.537 -6.480 -19.138 1.00 97.56 94 VAL A N 1
ATOM 762 C CA . VAL A 1 94 ? 2.492 -7.441 -20.253 1.00 97.56 94 VAL A CA 1
ATOM 763 C C . VAL A 1 94 ? 1.054 -7.666 -20.724 1.00 97.56 94 VAL A C 1
ATOM 765 O O . VAL A 1 94 ? 0.783 -7.600 -21.922 1.00 97.56 94 VAL A O 1
ATOM 768 N N . ARG A 1 95 ? 0.105 -7.875 -19.801 1.00 97.00 95 ARG A N 1
ATOM 769 C CA . ARG A 1 95 ? -1.310 -8.081 -20.151 1.00 97.00 95 ARG A CA 1
ATOM 770 C C . ARG A 1 95 ? -1.941 -6.861 -20.817 1.00 97.00 95 ARG A C 1
ATOM 772 O O . ARG A 1 95 ? -2.650 -7.034 -21.805 1.00 97.00 95 ARG A O 1
ATOM 779 N N . ASN A 1 96 ? -1.660 -5.658 -20.326 1.00 96.88 96 ASN A N 1
ATOM 780 C CA . ASN A 1 96 ? -2.182 -4.416 -20.897 1.00 96.88 96 ASN A CA 1
ATOM 781 C C . ASN A 1 96 ? -1.626 -4.154 -22.303 1.00 96.88 96 ASN A C 1
ATOM 783 O O . ASN A 1 96 ? -2.382 -3.783 -23.200 1.00 96.88 96 ASN A O 1
ATOM 787 N N . VAL A 1 97 ? -0.331 -4.413 -22.520 1.00 97.25 97 VAL A N 1
ATOM 788 C CA . VAL A 1 97 ? 0.300 -4.308 -23.846 1.00 97.25 97 VAL A CA 1
ATOM 789 C C . VAL A 1 97 ? -0.311 -5.319 -24.816 1.00 97.25 97 VAL A C 1
ATOM 791 O O . VAL A 1 97 ? -0.732 -4.938 -25.904 1.00 97.25 97 VAL A O 1
ATOM 794 N N . MET A 1 98 ? -0.436 -6.587 -24.412 1.00 97.69 98 MET A N 1
ATOM 795 C CA . MET A 1 98 ? -1.057 -7.625 -25.244 1.00 97.69 98 MET A CA 1
ATOM 796 C C . MET A 1 98 ? -2.526 -7.325 -25.570 1.00 97.69 98 MET A C 1
ATOM 798 O O . MET A 1 98 ? -2.994 -7.650 -26.657 1.00 97.69 98 MET A O 1
ATOM 802 N N . ALA A 1 99 ? -3.265 -6.723 -24.636 1.00 96.50 99 ALA A N 1
ATOM 803 C CA . ALA A 1 99 ? -4.667 -6.365 -24.827 1.00 96.50 99 ALA A CA 1
ATOM 804 C C . ALA A 1 99 ? -4.870 -5.044 -25.591 1.00 96.50 99 ALA A C 1
ATOM 806 O O . ALA A 1 99 ? -6.017 -4.708 -25.907 1.00 96.50 99 ALA A O 1
ATOM 807 N N . GLY A 1 100 ? -3.797 -4.277 -25.826 1.00 97.19 100 GLY A N 1
ATOM 808 C CA . GLY A 1 100 ? -3.837 -2.938 -26.422 1.00 97.19 100 GLY A CA 1
ATOM 809 C C . GLY A 1 100 ? -4.606 -1.898 -25.597 1.00 97.19 100 GLY A C 1
ATOM 810 O O . GLY A 1 100 ? -4.914 -0.822 -26.101 1.00 97.19 100 GLY A O 1
ATOM 811 N N . ARG A 1 101 ? -4.968 -2.219 -24.350 1.00 95.00 101 ARG A N 1
ATOM 812 C CA . ARG A 1 101 ? -5.758 -1.367 -23.450 1.00 95.00 101 ARG A CA 1
ATOM 813 C C . ARG A 1 101 ? -5.501 -1.744 -21.997 1.00 95.00 101 ARG A C 1
ATOM 815 O O . ARG A 1 101 ? -4.994 -2.826 -21.706 1.00 95.00 101 ARG A O 1
ATOM 822 N N . TYR A 1 102 ? -5.915 -0.881 -21.078 1.00 94.31 102 TYR A N 1
ATOM 823 C CA . TYR A 1 102 ? -5.873 -1.186 -19.654 1.00 94.31 102 TYR A CA 1
ATOM 824 C C . TYR A 1 102 ? -6.893 -2.285 -19.306 1.00 94.31 102 TYR A C 1
ATOM 826 O O . TYR A 1 102 ? -8.100 -2.076 -19.425 1.00 94.31 102 TYR A O 1
ATOM 834 N N . VAL A 1 103 ? -6.405 -3.463 -18.913 1.00 94.88 103 VAL A N 1
ATOM 835 C CA . VAL A 1 103 ? -7.213 -4.633 -18.514 1.00 94.88 103 VAL A CA 1
ATOM 836 C C . VAL A 1 103 ? -6.853 -5.166 -17.130 1.00 94.88 103 VAL A C 1
ATOM 838 O O . VAL A 1 103 ? -7.666 -5.856 -16.521 1.00 94.88 103 VAL A O 1
ATOM 841 N N . GLN A 1 104 ? -5.652 -4.872 -16.630 1.00 92.06 104 GLN A N 1
ATOM 842 C CA . GLN A 1 104 ? -5.167 -5.356 -15.344 1.00 92.06 104 GLN A CA 1
ATOM 843 C C . GLN A 1 104 ? -4.408 -4.260 -14.589 1.00 92.06 104 GLN A C 1
ATOM 845 O O . GLN A 1 104 ? -3.550 -3.574 -15.151 1.00 92.06 104 GLN A O 1
ATOM 850 N N . GLY A 1 105 ? -4.710 -4.142 -13.294 1.00 89.56 105 GLY A N 1
ATOM 851 C CA . GLY A 1 105 ? -3.950 -3.339 -12.341 1.00 89.56 105 GLY A CA 1
ATOM 852 C C . GLY A 1 105 ? -2.780 -4.114 -11.733 1.00 89.56 105 GLY A C 1
ATOM 853 O O . GLY A 1 105 ? -2.813 -5.338 -11.625 1.00 89.56 105 GLY A O 1
ATOM 854 N N . GLY A 1 106 ? -1.738 -3.382 -11.344 1.00 90.25 106 GLY A N 1
ATOM 855 C CA . GLY A 1 106 ? -0.577 -3.908 -10.616 1.00 90.25 106 GLY A CA 1
ATOM 856 C C . GLY A 1 106 ? -0.167 -3.016 -9.443 1.00 90.25 106 GLY A C 1
ATOM 857 O O . GLY A 1 106 ? 0.999 -3.019 -9.062 1.00 90.25 106 GLY A O 1
ATOM 858 N N . SER A 1 107 ? -1.091 -2.189 -8.939 1.00 93.50 107 SER A N 1
ATOM 859 C CA . SER A 1 107 ? -0.842 -1.323 -7.784 1.00 93.50 107 SER A CA 1
ATOM 860 C C . SER A 1 107 ? -1.077 -2.066 -6.477 1.00 93.50 107 SER A C 1
ATOM 862 O O . SER A 1 107 ? -2.017 -2.841 -6.375 1.00 93.50 107 SER A O 1
ATOM 864 N N . THR A 1 108 ? -0.253 -1.765 -5.478 1.00 95.62 108 THR A N 1
ATOM 865 C CA . THR A 1 108 ? -0.332 -2.336 -4.127 1.00 95.62 108 THR A CA 1
ATOM 866 C C . THR A 1 108 ? -1.244 -1.511 -3.225 1.00 95.62 108 THR A C 1
ATOM 868 O O . THR A 1 108 ? -1.469 -0.320 -3.481 1.00 95.62 108 THR A O 1
ATOM 871 N N . LEU A 1 109 ? -1.704 -2.088 -2.114 1.00 94.25 109 LEU A N 1
ATOM 872 C CA . LEU A 1 109 ? -2.452 -1.348 -1.089 1.00 94.25 109 LEU A CA 1
ATOM 873 C C . LEU A 1 109 ? -1.638 -0.170 -0.533 1.00 94.25 109 LEU A C 1
ATOM 875 O O . LEU A 1 109 ? -2.192 0.900 -0.296 1.00 94.25 109 LEU A O 1
ATOM 879 N N . THR A 1 110 ? -0.315 -0.317 -0.395 1.00 93.38 110 THR A N 1
ATOM 880 C CA . THR A 1 110 ? 0.576 0.777 0.026 1.00 93.38 110 THR A CA 1
ATOM 881 C C . THR A 1 110 ? 0.569 1.935 -0.973 1.00 93.38 110 THR A C 1
ATOM 883 O O . THR A 1 110 ? 0.488 3.093 -0.570 1.00 93.38 110 THR A O 1
ATOM 886 N N . GLN A 1 111 ? 0.610 1.648 -2.279 1.00 92.38 111 GLN A N 1
ATOM 887 C CA . GLN A 1 111 ? 0.519 2.685 -3.311 1.00 92.38 111 GLN A CA 1
ATOM 888 C C . GLN A 1 111 ? -0.861 3.336 -3.348 1.00 92.38 111 GLN A C 1
ATOM 890 O O . GLN A 1 111 ? -0.957 4.543 -3.555 1.00 92.38 111 GLN A O 1
ATOM 895 N N . GLN A 1 112 ? -1.928 2.553 -3.182 1.00 91.25 112 GLN A N 1
ATOM 896 C CA . GLN A 1 112 ? -3.287 3.087 -3.119 1.00 91.25 112 GLN A CA 1
ATOM 897 C C . GLN A 1 112 ? -3.449 4.016 -1.909 1.00 91.25 112 GLN A C 1
ATOM 899 O O . GLN A 1 112 ? -3.956 5.124 -2.061 1.00 91.25 112 GLN A O 1
ATOM 904 N N . LEU A 1 113 ? -2.934 3.618 -0.742 1.00 88.50 113 LEU A N 1
ATOM 905 C CA . LEU A 1 113 ? -2.896 4.462 0.448 1.00 88.50 113 LEU A CA 1
ATOM 906 C C . LEU A 1 113 ? -2.123 5.761 0.179 1.00 88.50 113 LEU A C 1
ATOM 908 O O . LEU A 1 113 ? -2.651 6.842 0.413 1.00 88.50 113 LEU A O 1
ATOM 912 N N . ALA A 1 114 ? -0.915 5.675 -0.379 1.00 87.00 114 ALA A N 1
ATOM 913 C CA . ALA A 1 114 ? -0.114 6.857 -0.692 1.00 87.00 114 ALA A CA 1
ATOM 914 C C . ALA A 1 114 ? -0.832 7.823 -1.652 1.00 87.00 114 ALA A C 1
ATOM 916 O O . ALA A 1 114 ? -0.750 9.027 -1.461 1.00 87.00 114 ALA A O 1
ATOM 917 N N . LYS A 1 115 ? -1.568 7.321 -2.653 1.00 83.81 115 LYS A N 1
ATOM 918 C CA . LYS A 1 115 ? -2.337 8.162 -3.591 1.00 83.81 115 LYS A CA 1
ATOM 919 C C . LYS A 1 115 ? -3.546 8.839 -2.945 1.00 83.81 115 LYS A C 1
ATOM 921 O O . LYS A 1 115 ? -3.875 9.950 -3.331 1.00 83.81 115 LYS A O 1
ATOM 926 N N . THR A 1 116 ? -4.228 8.167 -2.018 1.00 79.81 116 THR A N 1
ATOM 927 C CA . THR A 1 116 ? -5.430 8.712 -1.360 1.00 79.81 116 THR A CA 1
ATOM 928 C C . THR A 1 116 ? -5.090 9.786 -0.324 1.00 79.81 116 THR A C 1
ATOM 930 O O . THR A 1 116 ? -5.923 10.640 -0.037 1.00 79.81 116 THR A O 1
ATOM 933 N N . PHE A 1 117 ? -3.881 9.740 0.242 1.00 67.88 117 PHE A N 1
ATOM 934 C CA . PHE A 1 117 ? -3.443 10.622 1.330 1.00 67.88 117 PHE A CA 1
ATOM 935 C C . PHE A 1 117 ? -2.323 11.605 0.940 1.00 67.88 117 PHE A C 1
ATOM 937 O O . PHE A 1 117 ? -1.859 12.350 1.804 1.00 67.88 117 PHE A O 1
ATOM 944 N N . SER A 1 118 ? -1.884 11.601 -0.323 1.00 59.50 118 SER A N 1
ATOM 945 C CA . SER A 1 118 ? -0.948 12.588 -0.884 1.00 59.50 118 SER A CA 1
ATOM 946 C C . SER A 1 118 ? -1.684 13.742 -1.547 1.00 59.50 118 SER A C 1
ATOM 948 O O . SER A 1 118 ? -1.036 14.808 -1.631 1.00 59.50 118 SER A O 1
#

pLDDT: mean 85.21, std 12.77, range [52.22, 97.69]